Protein AF-A0A7J3JBE3-F1 (afdb_monomer_lite)

Sequence (87 aa):
MEDLDELKQLTKVELKNLDKVFYPEAKVTKAMVIEYYIRMAPKILPVIANRPLVLTRYPDGINGESSFYEKNAPEGTPHWVQLYPIY

pLDDT: mean 90.72, std 8.6, range [51.75, 97.81]

Radius of gyration: 14.52 Å; chains: 1; bounding box: 37×32×29 Å

Structure (mmCIF, N/CA/C/O backbone):
data_AF-A0A7J3JBE3-F1
#
_entry.id   AF-A0A7J3JBE3-F1
#
loop_
_atom_site.group_PDB
_atom_site.id
_atom_site.type_symbol
_atom_site.label_atom_id
_atom_site.label_alt_id
_atom_site.label_comp_id
_atom_site.label_asym_id
_atom_site.label_entity_id
_atom_site.label_seq_id
_atom_site.pdbx_PDB_ins_code
_atom_site.Cartn_x
_atom_site.Cartn_y
_atom_site.Cartn_z
_atom_site.occupancy
_atom_site.B_iso_or_equiv
_atom_site.auth_seq_id
_atom_site.auth_comp_id
_atom_site.auth_asym_id
_atom_site.auth_atom_id
_atom_site.pdbx_PDB_model_num
ATOM 1 N N . MET A 1 1 ? -13.020 -12.936 11.506 1.00 51.75 1 MET A N 1
ATOM 2 C CA . MET A 1 1 ? -11.732 -13.063 12.232 1.00 51.75 1 MET A CA 1
ATOM 3 C C . MET A 1 1 ? -10.831 -14.044 11.497 1.00 51.75 1 MET A C 1
ATOM 5 O O . MET A 1 1 ? -9.690 -13.682 11.264 1.00 51.75 1 MET A O 1
ATOM 9 N N . GLU A 1 2 ? -11.365 -15.177 11.021 1.00 60.00 2 GLU A N 1
ATOM 10 C CA . GLU A 1 2 ? -10.684 -16.096 10.086 1.00 60.00 2 GLU A CA 1
ATOM 11 C C . GLU A 1 2 ? -10.125 -15.415 8.818 1.00 60.00 2 GLU A C 1
ATOM 13 O O . GLU A 1 2 ? -8.962 -15.629 8.491 1.00 60.00 2 GLU A O 1
ATOM 18 N N . ASP A 1 3 ? -10.870 -14.509 8.169 1.00 68.00 3 ASP A N 1
ATOM 19 C CA . ASP A 1 3 ? -10.435 -13.892 6.895 1.00 68.00 3 ASP A CA 1
ATOM 20 C C . ASP A 1 3 ? -9.166 -13.016 7.001 1.00 68.00 3 ASP A C 1
ATOM 22 O O . ASP A 1 3 ? -8.406 -12.864 6.043 1.00 68.00 3 ASP A O 1
ATOM 26 N N . LEU A 1 4 ? -8.904 -12.411 8.168 1.00 68.44 4 LEU A N 1
ATOM 27 C CA . LEU A 1 4 ? -7.727 -11.549 8.357 1.00 68.44 4 LEU A CA 1
ATOM 28 C C . LEU A 1 4 ? -6.439 -12.356 8.525 1.00 68.44 4 LEU A C 1
ATOM 30 O O . LEU A 1 4 ? -5.362 -11.869 8.173 1.00 68.44 4 LEU A O 1
ATOM 34 N N . ASP A 1 5 ? -6.538 -13.563 9.077 1.00 73.06 5 ASP A N 1
ATOM 35 C CA . ASP A 1 5 ? -5.391 -14.453 9.219 1.00 73.06 5 ASP A CA 1
ATOM 36 C C . ASP A 1 5 ? -5.076 -15.158 7.898 1.00 73.06 5 ASP A C 1
ATOM 38 O O . ASP A 1 5 ? -3.900 -15.340 7.584 1.00 73.06 5 ASP A O 1
ATOM 42 N N . GLU A 1 6 ? -6.084 -15.424 7.064 1.00 75.19 6 GLU A N 1
ATOM 43 C CA . GLU A 1 6 ? -5.878 -15.837 5.674 1.00 75.19 6 GLU A CA 1
ATOM 44 C C . GLU A 1 6 ? -5.140 -14.749 4.872 1.00 75.19 6 GLU A C 1
ATOM 46 O O . GLU A 1 6 ? -4.118 -15.030 4.246 1.00 75.19 6 GLU A O 1
ATOM 51 N N . LEU A 1 7 ? -5.555 -13.478 4.972 1.00 74.56 7 LEU A N 1
ATOM 52 C CA . LEU A 1 7 ? -4.870 -12.361 4.298 1.00 74.56 7 LEU A CA 1
ATOM 53 C C . LEU A 1 7 ? -3.379 -12.260 4.646 1.00 74.56 7 LEU A C 1
ATOM 55 O O . LEU A 1 7 ? -2.563 -11.941 3.778 1.00 74.56 7 LEU A O 1
ATOM 59 N N . LYS A 1 8 ? -3.003 -12.535 5.900 1.00 76.12 8 LYS A N 1
ATOM 60 C CA . LYS A 1 8 ? -1.595 -12.535 6.328 1.00 76.12 8 LYS A CA 1
ATOM 61 C C . LYS A 1 8 ? -0.799 -13.697 5.732 1.00 76.12 8 LYS A C 1
ATOM 63 O O . LYS A 1 8 ? 0.403 -13.552 5.550 1.00 76.12 8 LYS A O 1
ATOM 68 N N . GLN A 1 9 ? -1.437 -14.822 5.412 1.00 78.50 9 GLN A N 1
ATOM 69 C CA . GLN A 1 9 ? -0.774 -15.967 4.775 1.00 78.50 9 GLN A CA 1
ATOM 70 C C . GLN A 1 9 ? -0.533 -15.747 3.274 1.00 78.50 9 GLN A C 1
ATOM 72 O O . GLN A 1 9 ? 0.365 -16.357 2.697 1.00 78.50 9 GLN A O 1
ATOM 77 N N . LEU A 1 10 ? -1.287 -14.840 2.642 1.00 78.19 10 LEU A N 1
ATOM 78 C CA . LEU A 1 10 ? -1.173 -14.540 1.210 1.00 78.19 10 LEU A CA 1
ATOM 79 C C . LEU A 1 10 ? 0.031 -13.654 0.851 1.00 78.19 10 LEU A C 1
ATOM 81 O O . LEU A 1 10 ? 0.311 -13.450 -0.332 1.00 78.19 10 LEU A O 1
ATOM 85 N N . THR A 1 11 ? 0.742 -13.093 1.833 1.00 80.75 11 THR A N 1
ATOM 86 C CA . THR A 1 11 ? 1.851 -12.168 1.581 1.00 80.75 11 THR A CA 1
ATOM 87 C C . THR A 1 11 ? 3.006 -12.347 2.558 1.00 80.75 11 THR A C 1
ATOM 89 O O . THR A 1 11 ? 2.832 -12.649 3.730 1.00 80.75 11 THR A O 1
ATOM 92 N N . LYS A 1 12 ? 4.222 -12.090 2.070 1.00 84.50 12 LYS A N 1
ATOM 93 C CA . LYS A 1 12 ? 5.458 -12.033 2.870 1.00 84.50 12 LYS A CA 1
ATOM 94 C C . LYS A 1 12 ? 5.680 -10.679 3.564 1.00 84.50 12 LYS A C 1
ATOM 96 O O . LYS A 1 12 ? 6.754 -10.443 4.110 1.00 84.50 12 LYS A O 1
ATOM 101 N N . VAL A 1 13 ? 4.716 -9.760 3.470 1.00 88.62 13 VAL A N 1
ATOM 102 C CA . VAL A 1 13 ? 4.777 -8.412 4.060 1.00 88.62 13 VAL A CA 1
ATOM 103 C C . VAL A 1 13 ? 4.016 -8.391 5.382 1.00 88.62 13 VAL A C 1
ATOM 105 O O . VAL A 1 13 ? 2.895 -8.881 5.463 1.00 88.62 13 VAL A O 1
ATOM 108 N N . GLU A 1 14 ? 4.595 -7.768 6.408 1.00 88.88 14 GLU A N 1
ATOM 109 C CA . GLU A 1 14 ? 3.917 -7.574 7.690 1.00 88.88 14 GLU A CA 1
ATOM 110 C C . GLU A 1 14 ? 2.778 -6.547 7.556 1.00 88.88 14 GLU A C 1
ATOM 112 O O . GLU A 1 14 ? 2.983 -5.410 7.122 1.00 88.88 14 GLU A O 1
ATOM 117 N N . LEU A 1 15 ? 1.564 -6.934 7.956 1.00 91.31 15 LEU A N 1
ATOM 118 C CA . LEU A 1 15 ? 0.383 -6.075 7.893 1.00 91.31 15 LEU A CA 1
ATOM 119 C C . LEU A 1 15 ? -0.036 -5.610 9.295 1.00 91.31 15 LEU A C 1
ATOM 121 O O . LEU A 1 15 ? -0.226 -6.420 10.198 1.00 91.31 15 LEU A O 1
ATOM 125 N N . LYS A 1 16 ? -0.224 -4.295 9.463 1.00 92.00 16 LYS A N 1
ATOM 126 C CA . LYS A 1 16 ? -0.620 -3.645 10.730 1.00 92.00 16 LYS A CA 1
ATOM 127 C C . LYS A 1 16 ? -1.843 -2.750 10.551 1.00 92.00 16 LYS A C 1
ATOM 129 O O . LYS A 1 16 ? -2.029 -2.193 9.462 1.00 92.00 16 LYS A O 1
ATOM 134 N N . ASN A 1 17 ? -2.598 -2.549 11.634 1.00 93.88 17 ASN A N 1
ATOM 135 C CA . ASN A 1 17 ? -3.765 -1.655 11.724 1.00 93.88 17 ASN A CA 1
ATOM 136 C C . ASN A 1 17 ? -4.823 -1.965 10.650 1.00 93.88 17 ASN A C 1
ATOM 138 O O . ASN A 1 17 ? -5.199 -1.099 9.861 1.00 93.88 17 ASN A O 1
ATOM 142 N N . LEU A 1 18 ? -5.210 -3.239 10.547 1.00 93.81 18 LEU A N 1
ATOM 143 C CA . LEU A 1 18 ? -6.065 -3.768 9.476 1.00 93.81 18 LEU A CA 1
ATOM 144 C C . LEU A 1 18 ? -7.525 -3.299 9.568 1.00 93.81 18 LEU A C 1
ATOM 146 O O . LEU A 1 18 ? -8.201 -3.161 8.552 1.00 93.81 18 LEU A O 1
ATOM 150 N N . ASP A 1 19 ? -7.974 -3.017 10.781 1.00 94.56 19 ASP A N 1
ATOM 151 C CA . ASP A 1 19 ? -9.278 -2.475 11.153 1.00 94.56 19 ASP A CA 1
ATOM 152 C C . ASP A 1 19 ? -9.412 -0.967 10.888 1.00 94.56 19 ASP A C 1
ATOM 154 O O . ASP A 1 19 ? -10.528 -0.447 10.842 1.00 94.56 19 ASP A O 1
ATOM 158 N N . LYS A 1 20 ? -8.298 -0.258 10.655 1.00 95.50 20 LYS A N 1
ATOM 159 C CA . LYS A 1 20 ? -8.308 1.186 10.383 1.00 95.50 20 LYS A CA 1
ATOM 160 C C . LYS A 1 20 ? -9.155 1.503 9.148 1.00 95.50 20 LYS A C 1
ATOM 162 O O . LYS A 1 20 ? -8.914 0.962 8.067 1.00 95.50 20 LYS A O 1
ATOM 167 N N . VAL A 1 21 ? -10.114 2.417 9.291 1.00 96.56 21 VAL A N 1
ATOM 168 C CA . VAL A 1 21 ? -10.999 2.862 8.202 1.00 96.56 21 VAL A CA 1
ATOM 169 C C . VAL A 1 21 ? -10.263 3.853 7.305 1.00 96.56 21 VAL A C 1
ATOM 171 O O . VAL A 1 21 ? -9.790 4.883 7.776 1.00 96.56 21 VAL A O 1
ATOM 174 N N . PHE A 1 22 ? -10.158 3.540 6.012 1.00 96.12 22 PHE A N 1
ATOM 175 C CA . PHE A 1 22 ? -9.505 4.400 5.020 1.00 96.12 22 PHE A CA 1
ATOM 176 C C . PHE A 1 22 ? -10.511 5.246 4.245 1.00 96.12 22 PHE A C 1
ATOM 178 O O . PHE A 1 22 ? -10.206 6.400 3.967 1.00 96.12 22 PHE A O 1
ATOM 185 N N . TYR A 1 23 ? -11.694 4.697 3.941 1.00 96.31 23 TYR A N 1
ATOM 186 C CA . TYR A 1 23 ? -12.780 5.398 3.248 1.00 96.31 23 TYR A CA 1
ATOM 187 C C . TYR A 1 23 ? -14.040 5.374 4.127 1.00 96.31 23 TYR A C 1
ATOM 189 O O . TYR A 1 23 ? -14.774 4.381 4.099 1.00 96.31 23 TYR A O 1
ATOM 197 N N . PRO A 1 24 ? -14.293 6.429 4.927 1.00 95.19 24 PRO A N 1
ATOM 198 C CA . PRO A 1 24 ? -15.377 6.437 5.912 1.00 95.19 24 PRO A CA 1
ATOM 199 C C . PRO A 1 24 ? -16.776 6.282 5.309 1.00 95.19 24 PRO A C 1
ATOM 201 O O . PRO A 1 24 ? -17.568 5.487 5.807 1.00 95.19 24 PRO A O 1
ATOM 204 N N . GLU A 1 25 ? -17.062 6.983 4.209 1.00 96.38 25 GLU A N 1
ATOM 205 C CA . GLU A 1 25 ? -18.380 6.963 3.557 1.00 96.38 25 GLU A CA 1
ATOM 206 C C . GLU A 1 25 ? -18.751 5.568 3.038 1.00 96.38 25 GLU A C 1
ATOM 208 O O . GLU A 1 25 ? -19.881 5.113 3.198 1.00 96.38 25 GLU A O 1
ATOM 213 N N . ALA A 1 26 ? -17.767 4.852 2.488 1.00 96.19 26 ALA A N 1
ATOM 214 C CA . ALA A 1 26 ? -17.923 3.487 1.993 1.00 96.19 26 ALA A CA 1
ATOM 215 C C . ALA A 1 26 ? -17.672 2.415 3.071 1.00 96.19 26 ALA A C 1
ATOM 217 O O . ALA A 1 26 ? -17.775 1.224 2.784 1.00 96.19 26 ALA A O 1
ATOM 218 N N . LYS A 1 27 ? -17.322 2.820 4.303 1.00 96.12 27 LYS A N 1
ATOM 219 C CA . LYS A 1 27 ? -16.936 1.939 5.420 1.00 96.12 27 LYS A CA 1
ATOM 220 C C . LYS A 1 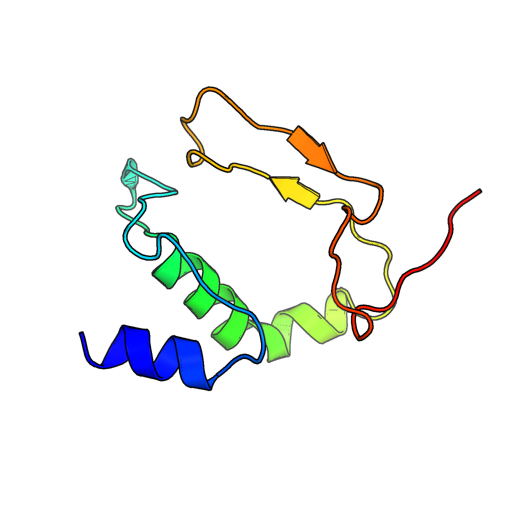27 ? -15.829 0.937 5.057 1.00 96.12 27 LYS A C 1
ATOM 222 O O . LYS A 1 27 ? -15.821 -0.191 5.544 1.00 96.12 27 LYS A O 1
ATOM 227 N N . VAL A 1 28 ? -14.882 1.346 4.211 1.00 97.38 28 VAL A N 1
ATOM 228 C CA . VAL A 1 28 ? -13.792 0.474 3.744 1.00 97.38 28 VAL A CA 1
ATOM 229 C C . VAL A 1 28 ? -12.594 0.584 4.680 1.00 97.38 28 VAL A C 1
ATOM 231 O O . VAL A 1 28 ? -12.046 1.673 4.894 1.00 97.38 28 VAL A O 1
ATOM 234 N N . THR A 1 29 ? -12.164 -0.559 5.211 1.00 96.81 29 THR A N 1
ATOM 235 C CA . THR A 1 29 ? -10.978 -0.684 6.068 1.00 96.81 29 THR A CA 1
ATOM 236 C C . THR A 1 29 ? -9.705 -0.928 5.262 1.00 96.81 29 THR A C 1
ATOM 238 O O . THR A 1 29 ? -9.739 -1.292 4.084 1.00 96.81 29 THR A O 1
ATOM 241 N N . LYS A 1 30 ? -8.548 -0.770 5.909 1.00 94.75 30 LYS A N 1
ATOM 242 C CA . LYS A 1 30 ? -7.241 -1.076 5.323 1.00 94.75 30 LYS A CA 1
ATOM 243 C C . LYS A 1 30 ? -7.152 -2.532 4.853 1.00 94.75 30 LYS A C 1
ATOM 245 O O . LYS A 1 30 ? -6.599 -2.776 3.782 1.00 94.75 30 LYS A O 1
ATOM 250 N N . ALA A 1 31 ? -7.716 -3.477 5.609 1.00 93.88 31 ALA A N 1
ATOM 251 C CA . ALA A 1 31 ? -7.791 -4.883 5.208 1.00 93.88 31 ALA A CA 1
ATOM 252 C C . ALA A 1 31 ? -8.493 -5.061 3.857 1.00 93.88 31 ALA A C 1
ATOM 254 O O . ALA A 1 31 ? -7.943 -5.706 2.971 1.00 93.88 31 ALA A O 1
ATOM 255 N N . MET A 1 32 ? -9.650 -4.420 3.672 1.00 94.62 32 MET A N 1
ATOM 256 C CA . MET A 1 32 ? -10.428 -4.510 2.433 1.00 94.62 32 MET A CA 1
ATOM 257 C C . MET A 1 32 ? -9.681 -3.911 1.233 1.00 94.62 32 MET A C 1
ATOM 259 O O . MET A 1 32 ? -9.751 -4.444 0.128 1.00 94.62 32 MET A O 1
ATOM 263 N N . VAL A 1 33 ? -8.926 -2.824 1.435 1.00 95.38 33 VAL A N 1
ATOM 264 C CA . VAL A 1 33 ? -8.079 -2.244 0.374 1.00 95.38 33 VAL A CA 1
ATOM 265 C C . VAL A 1 33 ? -6.965 -3.213 -0.031 1.00 95.38 33 VAL A C 1
ATOM 267 O O . VAL A 1 33 ? -6.708 -3.398 -1.220 1.00 95.38 33 VAL A O 1
ATOM 270 N N . ILE A 1 34 ? -6.300 -3.840 0.943 1.00 93.69 34 ILE A N 1
ATOM 271 C CA . ILE A 1 34 ? -5.246 -4.833 0.686 1.00 93.69 34 ILE A CA 1
ATOM 272 C C . ILE A 1 34 ? -5.826 -6.038 -0.056 1.00 93.69 34 ILE A C 1
ATOM 274 O O . ILE A 1 34 ? -5.283 -6.450 -1.080 1.00 93.69 34 ILE A O 1
ATOM 278 N N . GLU A 1 35 ? -6.950 -6.563 0.424 1.00 92.06 35 GLU A N 1
ATOM 279 C CA . GLU A 1 35 ? -7.660 -7.671 -0.202 1.00 92.06 35 GLU A CA 1
ATOM 280 C C . GLU A 1 35 ? -8.030 -7.358 -1.657 1.00 92.06 35 GLU A C 1
ATOM 282 O O . GLU A 1 35 ? -7.786 -8.172 -2.551 1.00 92.06 35 GLU A O 1
ATOM 287 N N . TYR A 1 36 ? -8.555 -6.157 -1.914 1.00 94.19 36 TYR A N 1
ATOM 288 C CA . TYR A 1 36 ? -8.862 -5.696 -3.263 1.00 94.19 36 TYR A CA 1
ATOM 289 C C . TYR A 1 36 ? -7.630 -5.751 -4.175 1.00 94.19 36 TYR A C 1
ATOM 291 O O . TYR A 1 36 ? -7.703 -6.322 -5.264 1.00 94.19 36 TYR A O 1
ATOM 299 N N . TYR A 1 37 ? -6.486 -5.218 -3.732 1.00 94.56 37 TYR A N 1
ATOM 300 C CA . TYR A 1 37 ? -5.258 -5.247 -4.529 1.00 94.56 37 TYR A CA 1
ATOM 301 C C . TYR A 1 37 ? -4.752 -6.667 -4.784 1.00 94.56 37 TYR A C 1
ATOM 303 O O . TYR A 1 37 ? -4.334 -6.950 -5.904 1.00 94.56 37 TYR A O 1
ATOM 311 N N . ILE A 1 38 ? -4.829 -7.568 -3.799 1.00 91.50 38 ILE A N 1
ATOM 312 C CA . ILE A 1 38 ? -4.443 -8.977 -3.969 1.00 91.50 38 ILE A CA 1
ATOM 313 C C . ILE A 1 38 ? -5.334 -9.650 -5.022 1.00 91.50 38 ILE A C 1
ATOM 315 O O . ILE A 1 38 ? -4.825 -10.237 -5.977 1.00 91.50 38 ILE A O 1
ATOM 319 N N . ARG A 1 39 ? -6.661 -9.509 -4.908 1.00 91.94 39 ARG A N 1
ATOM 320 C CA . ARG A 1 39 ? -7.622 -10.102 -5.856 1.00 91.94 39 ARG A CA 1
ATOM 321 C C . ARG A 1 39 ? -7.488 -9.520 -7.266 1.00 91.94 39 ARG A C 1
ATOM 323 O O . ARG A 1 39 ? -7.657 -10.235 -8.252 1.00 91.94 39 ARG A O 1
ATOM 330 N N . MET A 1 40 ? -7.183 -8.228 -7.373 1.00 96.00 40 MET A N 1
ATOM 331 C CA . MET A 1 40 ? -7.047 -7.529 -8.654 1.00 96.00 40 MET A CA 1
ATOM 332 C C . MET A 1 40 ? -5.641 -7.604 -9.254 1.00 96.00 40 MET A C 1
ATOM 334 O O . MET A 1 40 ? -5.475 -7.244 -10.422 1.00 96.00 40 MET A O 1
ATOM 338 N N . ALA A 1 41 ? -4.643 -8.101 -8.517 1.00 94.50 41 ALA A N 1
ATOM 339 C CA . ALA A 1 41 ? -3.259 -8.191 -8.973 1.00 94.50 41 ALA A CA 1
ATOM 340 C C . ALA A 1 41 ? -3.107 -8.843 -10.365 1.00 94.50 41 ALA A C 1
ATOM 342 O O . ALA A 1 41 ? -2.417 -8.249 -11.194 1.00 94.50 41 ALA A O 1
ATOM 343 N N . PRO A 1 42 ? -3.798 -9.953 -10.715 1.00 96.06 42 PRO A N 1
ATOM 344 C CA . PRO A 1 42 ? -3.687 -10.553 -12.051 1.00 96.06 42 PRO A CA 1
ATOM 345 C C . PRO A 1 42 ? -4.107 -9.624 -13.200 1.00 96.06 42 PRO A C 1
ATOM 347 O O . PRO A 1 42 ? -3.664 -9.804 -14.329 1.00 96.06 42 PRO A O 1
ATOM 350 N N . LYS A 1 43 ? -4.959 -8.628 -12.923 1.00 97.81 43 LYS A N 1
ATOM 351 C CA . LYS A 1 43 ? -5.430 -7.638 -13.903 1.00 97.81 43 LYS A CA 1
ATOM 352 C C . LYS A 1 43 ? -4.597 -6.359 -13.887 1.00 97.81 43 LYS A C 1
ATOM 354 O O . LYS A 1 43 ? -4.377 -5.765 -14.936 1.00 97.81 43 LYS A O 1
ATOM 359 N N . ILE A 1 44 ? -4.152 -5.928 -12.707 1.00 97.06 44 ILE A N 1
ATOM 360 C CA . ILE A 1 44 ? -3.387 -4.688 -12.532 1.00 97.06 44 ILE A CA 1
ATOM 361 C C . ILE A 1 44 ? -1.939 -4.878 -12.992 1.00 97.06 44 ILE A C 1
ATOM 363 O O . ILE A 1 44 ? -1.426 -4.061 -13.756 1.00 97.06 44 ILE A O 1
ATOM 367 N N . LEU A 1 45 ? -1.281 -5.958 -12.553 1.00 96.06 45 LEU A N 1
ATOM 368 C CA . LEU A 1 45 ? 0.157 -6.155 -12.748 1.00 96.06 45 LEU A CA 1
ATOM 369 C C . LEU A 1 45 ? 0.595 -6.127 -14.221 1.00 96.06 45 LEU A C 1
ATOM 371 O O . LEU A 1 45 ? 1.579 -5.445 -14.489 1.00 96.06 45 LEU A O 1
ATOM 375 N N . PRO A 1 46 ? -0.105 -6.747 -15.195 1.00 97.56 46 PRO A N 1
ATOM 376 C CA . PRO A 1 46 ? 0.304 -6.672 -16.601 1.00 97.56 46 PRO A CA 1
ATOM 377 C C . PRO A 1 46 ? 0.356 -5.244 -17.162 1.00 97.56 46 PRO A C 1
ATOM 379 O O . PRO A 1 46 ? 1.137 -4.964 -18.065 1.00 97.56 46 PRO A O 1
ATOM 382 N N . VAL A 1 47 ? -0.465 -4.334 -16.627 1.00 97.06 47 VAL A N 1
ATOM 383 C CA . VAL A 1 47 ? -0.555 -2.941 -17.093 1.00 97.06 47 VAL A CA 1
ATOM 384 C C . VAL A 1 47 ? 0.578 -2.088 -16.522 1.00 97.06 47 VAL A C 1
ATOM 386 O O . VAL A 1 47 ? 1.121 -1.221 -17.214 1.00 97.06 47 VAL A O 1
ATOM 389 N N . ILE A 1 48 ? 0.939 -2.333 -15.260 1.00 95.94 48 ILE A N 1
ATOM 390 C CA . ILE A 1 48 ? 1.924 -1.531 -14.521 1.00 95.94 48 ILE A CA 1
ATOM 391 C C . ILE A 1 48 ? 3.313 -2.176 -14.437 1.00 95.94 48 ILE A C 1
ATOM 393 O O . ILE A 1 48 ? 4.240 -1.560 -13.915 1.00 95.94 48 ILE A O 1
ATOM 397 N N . ALA A 1 49 ? 3.471 -3.401 -14.940 1.00 95.69 49 ALA A N 1
ATOM 398 C CA . ALA A 1 49 ? 4.745 -4.106 -14.961 1.00 95.69 49 ALA A CA 1
ATOM 399 C C . ALA A 1 49 ? 5.834 -3.269 -15.649 1.00 95.69 49 ALA A C 1
ATOM 401 O O . ALA A 1 49 ? 5.597 -2.640 -16.682 1.00 95.69 49 ALA A O 1
ATOM 402 N N . ASN A 1 50 ? 7.041 -3.292 -15.076 1.00 94.06 50 ASN A N 1
ATOM 403 C CA . ASN A 1 50 ? 8.223 -2.578 -15.571 1.00 94.06 50 ASN A CA 1
ATOM 404 C C . ASN A 1 50 ? 8.043 -1.053 -15.710 1.00 94.06 50 ASN A C 1
ATOM 406 O O . ASN A 1 50 ? 8.727 -0.421 -16.515 1.00 94.06 50 ASN A O 1
ATOM 410 N N . ARG A 1 51 ? 7.138 -0.445 -14.932 1.00 94.19 51 ARG A N 1
ATOM 411 C CA . ARG A 1 51 ? 6.965 1.012 -14.866 1.00 94.19 51 ARG A CA 1
ATOM 412 C C . ARG A 1 51 ? 7.363 1.531 -13.481 1.00 94.19 51 ARG A C 1
ATOM 414 O O . ARG A 1 51 ? 6.877 0.989 -12.490 1.00 94.19 51 ARG A O 1
ATOM 421 N N . PRO A 1 52 ? 8.194 2.586 -13.385 1.00 94.31 52 PRO A N 1
ATOM 422 C CA . PRO A 1 52 ? 8.408 3.288 -12.124 1.00 94.31 52 PRO A CA 1
ATOM 423 C C . PRO A 1 52 ? 7.082 3.843 -11.591 1.00 94.31 52 PRO A C 1
ATOM 425 O O . PRO A 1 52 ? 6.301 4.420 -12.351 1.00 94.31 52 PRO A O 1
ATOM 428 N N . LEU A 1 53 ? 6.827 3.666 -10.294 1.00 94.12 53 LEU A N 1
ATOM 429 C CA . LEU A 1 53 ? 5.591 4.101 -9.646 1.00 94.12 53 LEU A CA 1
ATOM 430 C C . LEU A 1 53 ? 5.875 5.242 -8.672 1.00 94.12 53 LEU A C 1
ATOM 432 O O . LEU A 1 53 ? 6.830 5.187 -7.904 1.00 94.12 53 LEU A O 1
ATOM 436 N N . VAL A 1 54 ? 5.000 6.245 -8.680 1.00 94.31 54 VAL A N 1
ATOM 437 C CA . VAL A 1 54 ? 4.903 7.254 -7.622 1.00 94.31 54 VAL A CA 1
ATOM 438 C C . VAL A 1 54 ? 3.689 6.903 -6.778 1.00 94.31 54 VAL A C 1
ATOM 440 O O . VAL A 1 54 ? 2.622 6.614 -7.324 1.00 94.31 54 VAL A O 1
ATOM 443 N N . LEU A 1 55 ? 3.843 6.919 -5.458 1.00 95.31 55 LEU A N 1
ATOM 444 C CA . LEU A 1 55 ? 2.767 6.578 -4.537 1.00 95.31 55 LEU A CA 1
ATOM 445 C C . LEU A 1 55 ? 2.180 7.840 -3.912 1.00 95.31 55 LEU A C 1
ATOM 447 O O . LEU A 1 55 ? 2.914 8.70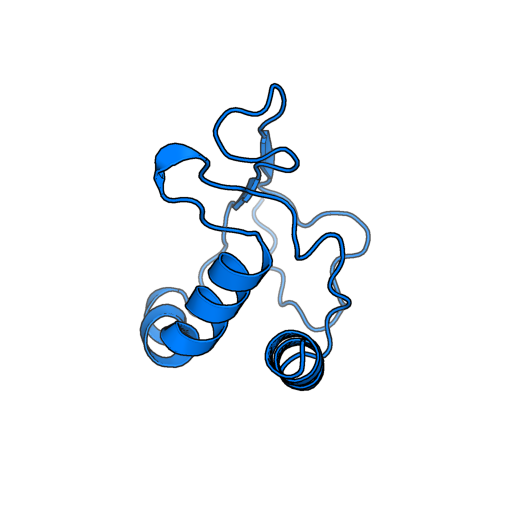6 -3.443 1.00 95.31 55 LEU A O 1
ATOM 451 N N . THR A 1 56 ? 0.855 7.907 -3.834 1.00 96.00 56 THR A N 1
ATOM 452 C CA . THR A 1 56 ? 0.161 8.835 -2.935 1.00 96.00 56 THR A CA 1
ATOM 453 C C . THR A 1 56 ? -0.277 8.056 -1.709 1.00 96.00 56 THR A C 1
ATOM 455 O O . THR A 1 56 ? -0.959 7.035 -1.826 1.00 96.00 56 THR A O 1
ATOM 458 N N . ARG A 1 57 ? 0.139 8.503 -0.525 1.00 94.94 57 ARG A N 1
ATOM 459 C CA . ARG A 1 57 ? -0.077 7.775 0.728 1.00 94.94 57 ARG A CA 1
ATOM 460 C C . ARG A 1 57 ? -1.004 8.558 1.644 1.00 94.94 57 ARG A C 1
ATOM 462 O O . ARG A 1 57 ? -0.835 9.759 1.823 1.00 94.94 57 ARG A O 1
ATOM 469 N N . TYR A 1 58 ? -1.935 7.829 2.255 1.00 96.25 58 TYR A N 1
ATOM 470 C CA . TYR A 1 58 ? -2.911 8.331 3.223 1.00 96.25 58 TYR A CA 1
ATOM 471 C C . TYR A 1 58 ? -2.803 7.513 4.517 1.00 96.25 58 TYR A C 1
ATOM 473 O O . TYR A 1 58 ? -3.594 6.588 4.724 1.00 96.25 58 TYR A O 1
ATOM 481 N N . PRO A 1 59 ? -1.792 7.764 5.372 1.00 94.56 59 PRO A N 1
ATOM 482 C CA . PRO A 1 59 ? -1.592 6.990 6.599 1.00 94.56 59 PRO A CA 1
ATOM 483 C C . PRO A 1 59 ? -2.819 6.992 7.515 1.00 94.56 59 PRO A C 1
ATOM 485 O O . PRO A 1 59 ? -3.082 5.987 8.184 1.00 94.56 59 PRO A O 1
ATOM 488 N N . ASP A 1 60 ? -3.580 8.090 7.500 1.00 94.50 60 ASP A N 1
ATOM 489 C CA . ASP A 1 60 ? -4.762 8.337 8.330 1.00 94.50 60 ASP A CA 1
ATOM 490 C C . ASP A 1 60 ? -6.098 8.218 7.585 1.00 94.50 60 ASP A C 1
ATOM 492 O O . ASP A 1 60 ? -7.139 8.593 8.114 1.00 94.50 60 ASP A O 1
ATOM 496 N N . GLY A 1 61 ? -6.084 7.616 6.392 1.00 94.88 61 GLY A N 1
ATOM 497 C CA . GLY A 1 61 ? -7.256 7.525 5.521 1.00 94.88 61 GLY A CA 1
ATOM 498 C C . GLY A 1 61 ? -7.470 8.792 4.688 1.00 94.88 61 GLY A C 1
ATOM 499 O O . GLY A 1 61 ? -6.746 9.775 4.829 1.00 94.88 61 GLY A O 1
ATOM 500 N N . ILE A 1 62 ? -8.449 8.762 3.780 1.00 95.50 62 ILE A N 1
ATOM 501 C CA . ILE A 1 62 ? -8.612 9.817 2.760 1.00 95.50 62 ILE A CA 1
ATOM 502 C C . ILE A 1 62 ? -9.027 11.181 3.324 1.00 95.50 62 ILE A C 1
ATOM 504 O O . ILE A 1 62 ? -8.756 12.201 2.701 1.00 95.50 62 ILE A O 1
ATOM 508 N N . ASN A 1 63 ? -9.647 11.188 4.506 1.00 94.06 63 ASN A N 1
ATOM 509 C CA . ASN A 1 63 ? -10.057 12.397 5.223 1.00 94.06 63 ASN A CA 1
ATOM 510 C C . ASN A 1 63 ? -9.075 12.753 6.354 1.00 94.06 63 ASN A C 1
ATOM 512 O O . ASN A 1 63 ? -9.375 13.620 7.170 1.00 94.06 63 ASN A O 1
ATOM 516 N N . GLY A 1 64 ? -7.947 12.039 6.456 1.00 90.88 64 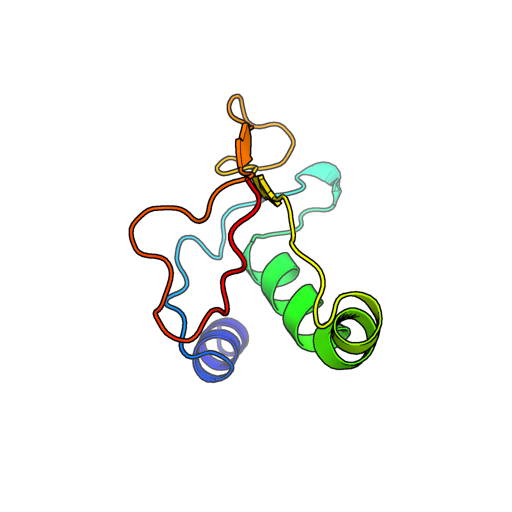GLY A N 1
ATOM 517 C CA . GLY A 1 64 ? -6.918 12.312 7.451 1.00 90.88 64 GLY A CA 1
ATOM 518 C C . GLY A 1 64 ? -6.176 13.619 7.169 1.00 90.88 64 GLY A C 1
ATOM 519 O O . GLY A 1 64 ? -6.119 14.085 6.033 1.00 90.88 64 GLY A O 1
ATOM 520 N N . GLU A 1 65 ? -5.569 14.195 8.207 1.00 88.56 65 GLU A N 1
ATOM 521 C CA . GLU A 1 65 ? -4.833 15.466 8.108 1.00 88.56 65 GLU A CA 1
ATOM 522 C C . GLU A 1 65 ? -3.537 15.341 7.294 1.00 88.56 65 GLU A C 1
ATOM 524 O O . GLU A 1 65 ? -3.036 16.329 6.757 1.00 88.56 65 GLU A O 1
ATOM 529 N N . SER A 1 66 ? -2.989 14.124 7.194 1.00 90.31 66 SER A N 1
ATOM 530 C CA . SER A 1 66 ? -1.721 13.854 6.526 1.00 90.31 66 SER A CA 1
ATOM 531 C C . SER A 1 66 ? -1.904 13.031 5.247 1.00 90.31 66 SER A C 1
ATOM 533 O O . SER A 1 66 ? -2.463 11.931 5.233 1.00 90.31 66 SER A O 1
ATOM 535 N N . SER A 1 67 ? -1.381 13.564 4.143 1.00 94.56 67 SER A N 1
ATOM 536 C CA . SER A 1 67 ? -1.146 12.821 2.908 1.00 94.56 67 SER A CA 1
ATOM 537 C C . SER A 1 67 ? 0.120 13.337 2.238 1.00 94.56 67 SER A C 1
ATOM 539 O O . SER A 1 67 ? 0.498 14.497 2.413 1.00 94.56 67 SER A O 1
ATOM 541 N N . PHE A 1 68 ? 0.810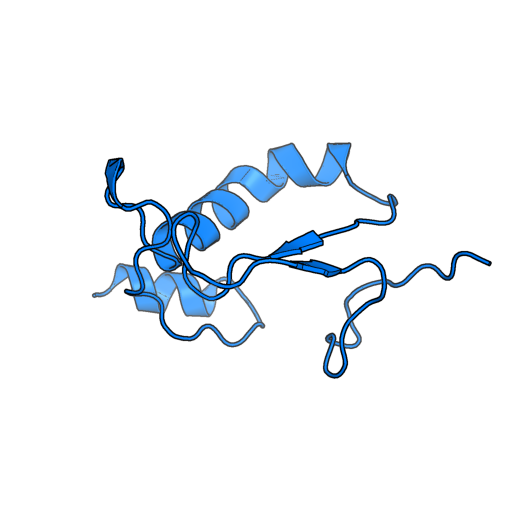 12.471 1.504 1.00 95.25 68 PHE A N 1
ATOM 542 C CA . PHE A 1 68 ? 2.037 12.861 0.818 1.00 95.25 68 PHE A CA 1
ATOM 543 C C . PHE A 1 68 ? 2.286 12.034 -0.441 1.00 95.25 68 PHE A C 1
ATOM 545 O O . PHE A 1 68 ? 1.817 10.900 -0.578 1.00 95.25 68 PHE A O 1
ATOM 552 N N . TYR A 1 69 ? 3.048 12.635 -1.354 1.00 95.06 69 TYR A N 1
ATOM 553 C CA . TYR A 1 69 ? 3.550 11.996 -2.563 1.00 95.06 69 TYR A CA 1
ATOM 554 C C . TYR A 1 69 ? 4.953 11.450 -2.313 1.00 95.06 69 TYR A C 1
ATOM 556 O O . TYR A 1 69 ? 5.844 12.177 -1.878 1.00 95.06 69 TYR A O 1
ATOM 564 N N . GLU A 1 70 ? 5.162 10.183 -2.639 1.00 94.81 70 GLU A N 1
ATOM 565 C CA . GLU A 1 70 ? 6.418 9.471 -2.442 1.00 94.81 70 GLU A CA 1
ATOM 566 C C . GLU A 1 70 ? 6.932 8.985 -3.801 1.00 94.81 70 GLU A C 1
ATOM 568 O O . GLU A 1 70 ? 6.393 8.051 -4.399 1.00 94.81 70 GLU A O 1
ATOM 573 N N . LYS A 1 71 ? 7.938 9.695 -4.329 1.00 93.56 71 LYS A N 1
ATOM 574 C CA . LYS A 1 71 ? 8.596 9.366 -5.606 1.00 93.56 71 LYS A CA 1
ATOM 575 C C . LYS A 1 71 ? 9.745 8.378 -5.429 1.00 93.56 71 LYS A C 1
ATOM 577 O O . LYS A 1 71 ? 9.931 7.496 -6.257 1.00 93.56 71 LYS A O 1
ATOM 582 N N . ASN A 1 72 ? 10.522 8.561 -4.364 1.00 93.44 72 ASN A N 1
ATOM 583 C CA . ASN A 1 72 ? 11.655 7.706 -4.036 1.00 93.44 72 ASN A CA 1
ATOM 584 C C . ASN A 1 72 ? 11.190 6.579 -3.119 1.00 93.44 72 ASN A C 1
ATOM 586 O O . ASN A 1 72 ? 10.336 6.797 -2.262 1.00 93.44 72 ASN A O 1
ATOM 590 N N . ALA A 1 73 ? 11.777 5.395 -3.274 1.00 92.38 73 ALA A N 1
ATOM 591 C CA . ALA A 1 73 ? 11.493 4.285 -2.379 1.00 92.38 73 ALA A CA 1
ATOM 592 C C . ALA A 1 73 ? 11.884 4.646 -0.930 1.00 92.38 73 ALA A C 1
ATOM 594 O O . ALA A 1 73 ? 12.997 5.138 -0.719 1.00 92.38 73 ALA A O 1
ATOM 595 N N . PRO A 1 74 ? 11.002 4.421 0.060 1.00 91.25 74 PRO A N 1
ATOM 596 C CA . PRO A 1 74 ? 11.282 4.747 1.453 1.00 91.25 74 PRO A CA 1
ATOM 597 C C . PRO A 1 74 ? 12.347 3.831 2.060 1.00 91.25 74 PRO A C 1
ATOM 599 O O . PRO A 1 74 ? 12.592 2.710 1.595 1.00 91.25 74 PRO A O 1
ATOM 602 N N . GLU A 1 75 ? 12.931 4.292 3.164 1.00 88.25 75 GLU A N 1
ATOM 603 C CA . GLU A 1 75 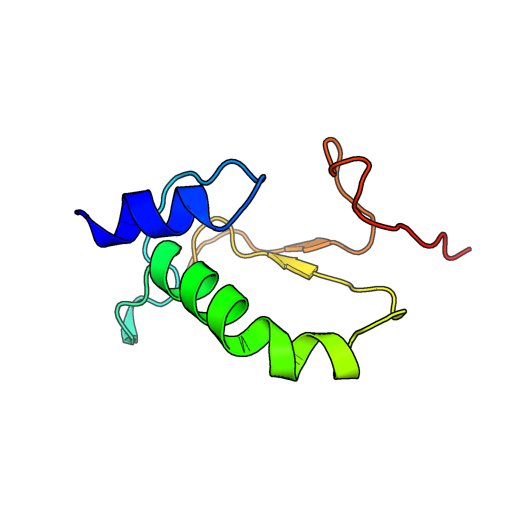? 13.796 3.470 4.005 1.00 88.25 75 GLU A CA 1
ATOM 604 C C . GLU A 1 75 ? 13.032 2.230 4.506 1.00 88.25 75 GLU A C 1
ATOM 606 O O . GLU A 1 75 ? 11.860 2.305 4.881 1.00 88.25 75 GLU A O 1
ATOM 611 N N . GLY A 1 76 ? 13.675 1.060 4.453 1.00 89.38 76 GLY A N 1
ATOM 612 C CA . GLY A 1 76 ? 13.039 -0.218 4.792 1.00 89.38 76 GLY A CA 1
ATOM 613 C C . GLY A 1 76 ? 12.235 -0.868 3.658 1.00 89.38 76 GLY A C 1
ATOM 614 O O . GLY A 1 76 ? 11.565 -1.875 3.893 1.00 89.38 76 GLY A O 1
ATOM 615 N N . THR A 1 77 ? 12.309 -0.348 2.426 1.00 92.88 77 THR A N 1
ATOM 616 C CA . THR A 1 77 ? 11.758 -1.038 1.248 1.00 92.88 77 THR A CA 1
ATOM 617 C C . THR A 1 77 ? 12.363 -2.449 1.128 1.00 92.88 77 THR A C 1
ATOM 619 O O . THR A 1 77 ? 13.590 -2.582 1.126 1.00 92.88 77 THR A O 1
ATOM 622 N N . PRO A 1 78 ? 11.550 -3.522 1.029 1.00 93.12 78 PRO A N 1
ATOM 623 C CA . PRO A 1 78 ? 12.079 -4.879 0.955 1.00 93.12 78 PRO A CA 1
ATOM 624 C C . PRO A 1 78 ? 12.979 -5.097 -0.268 1.00 93.12 78 PRO A C 1
ATOM 626 O O . PRO A 1 78 ? 12.634 -4.686 -1.371 1.00 93.12 78 PRO A O 1
ATOM 629 N N . HIS A 1 79 ? 14.080 -5.837 -0.097 1.00 93.25 79 HIS A N 1
ATOM 630 C CA . HIS A 1 79 ? 15.096 -6.072 -1.141 1.00 93.25 79 HIS A CA 1
ATOM 631 C C . HIS A 1 79 ? 14.565 -6.713 -2.438 1.00 93.25 79 HIS A C 1
ATOM 633 O O . HIS A 1 79 ? 15.219 -6.662 -3.472 1.00 93.25 79 HIS A O 1
ATOM 639 N N . TRP A 1 80 ? 13.400 -7.361 -2.381 1.00 92.94 80 TRP A N 1
ATOM 640 C CA . TRP A 1 80 ? 12.762 -8.005 -3.530 1.00 92.94 80 TRP A CA 1
ATOM 641 C C . TRP A 1 80 ? 11.865 -7.056 -4.339 1.00 92.94 80 TRP A C 1
ATOM 643 O O . TRP A 1 80 ? 11.326 -7.465 -5.366 1.00 92.94 80 TRP A O 1
ATOM 653 N N . VAL A 1 81 ? 11.682 -5.811 -3.891 1.00 93.50 81 VAL A N 1
ATOM 654 C CA . VAL A 1 81 ? 11.039 -4.757 -4.679 1.00 93.50 81 VAL A CA 1
ATOM 655 C C . VAL A 1 81 ? 12.076 -4.199 -5.650 1.00 93.50 81 VAL A C 1
ATOM 657 O O . VAL A 1 81 ? 13.112 -3.684 -5.240 1.00 93.50 81 VAL A O 1
ATOM 660 N N . GLN A 1 82 ? 11.805 -4.317 -6.949 1.00 94.06 82 GLN A N 1
ATOM 661 C CA . GLN A 1 82 ? 12.695 -3.797 -7.983 1.00 94.06 82 GLN A CA 1
ATOM 662 C C . GLN A 1 82 ? 12.614 -2.270 -8.024 1.00 94.06 82 GLN A C 1
ATOM 664 O O . GLN A 1 82 ? 11.533 -1.704 -8.179 1.00 94.06 82 GLN A O 1
ATOM 669 N N . LEU A 1 83 ? 13.767 -1.615 -7.896 1.00 94.25 83 LEU A N 1
ATOM 670 C CA . LEU A 1 83 ? 13.901 -0.165 -7.980 1.00 94.25 83 LEU A CA 1
ATOM 671 C C . LEU A 1 83 ? 14.574 0.217 -9.295 1.00 94.25 83 LEU A C 1
ATOM 673 O O . LEU A 1 83 ? 15.478 -0.476 -9.760 1.00 94.25 83 LEU A O 1
ATOM 677 N N . TYR A 1 84 ? 14.147 1.338 -9.872 1.00 92.50 84 TYR A N 1
ATOM 678 C CA . TYR A 1 84 ? 14.749 1.897 -11.075 1.00 92.50 84 TYR A CA 1
ATOM 679 C C . TYR A 1 84 ? 15.171 3.347 -10.804 1.00 92.50 84 TYR A C 1
ATOM 681 O O . TYR A 1 84 ? 14.299 4.174 -10.526 1.00 92.50 84 TYR A O 1
ATOM 689 N N . PRO A 1 85 ? 16.477 3.666 -10.831 1.00 88.50 85 PRO A N 1
ATOM 690 C CA . PRO A 1 85 ? 16.946 5.024 -10.599 1.00 88.50 85 PRO A CA 1
ATOM 691 C C . PRO A 1 85 ? 16.570 5.925 -11.781 1.00 88.50 85 PRO A C 1
ATOM 693 O O . PRO A 1 85 ? 16.788 5.572 -12.939 1.00 88.50 85 PRO A O 1
ATOM 696 N N . ILE A 1 86 ? 16.014 7.096 -11.478 1.00 82.19 86 ILE A N 1
ATOM 697 C CA . ILE A 1 86 ? 15.724 8.151 -12.452 1.00 82.19 86 ILE A CA 1
ATOM 698 C C . ILE A 1 86 ? 16.596 9.347 -12.067 1.00 82.19 86 ILE A C 1
ATOM 700 O O . ILE A 1 86 ? 16.512 9.816 -10.931 1.00 82.19 86 ILE A O 1
ATOM 704 N N . TYR A 1 87 ? 17.452 9.774 -12.995 1.00 75.62 87 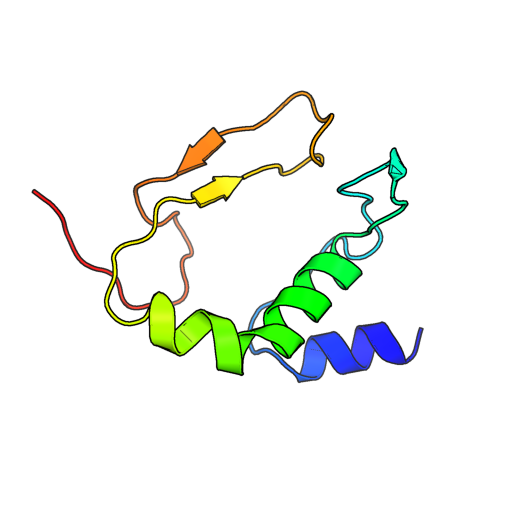TYR A N 1
ATOM 705 C CA . TYR A 1 87 ? 18.398 10.883 -12.842 1.00 75.62 87 TYR A CA 1
ATOM 706 C C . TYR A 1 87 ? 17.877 12.147 -13.521 1.00 75.62 87 TYR A C 1
ATOM 708 O O . TYR A 1 87 ? 17.192 12.006 -14.562 1.00 75.62 87 TYR A O 1
#

Secondary structure (DSSP, 8-state):
-HHHHHHHHT-SS----TT-EEETTTTEEHHHHHHHHHHHHHHHHHHHTT---PEEE-TT-TTSS--EEE-SPPTT--TTS------

Foldseek 3Di:
DVVQVVLVVLDPDDDPPQCQQQDVVVSDGNVNVSVVCSVCVVVPCVVCPPHQDKDWDDPNHPPDPDIDIHRDDDPPDDPPDDDDDDD